Protein AF-A0A7K3DLG2-F1 (afdb_monomer_lite)

pLDDT: mean 92.72, std 7.81, range [41.84, 98.69]

Foldseek 3Di:
DDDPCLLVVLLVQLLVLLVVFDPLQSVLSNLLSVLLSVLVVQCVVVVVPPPQDDDVRQVVCVVVVHHHSVNSNLVSNLVSLLVSLVSNDDDPVSSRVRSCCSSVLSVVLVVLPPAQQRSLVVLLVVLVVVVVVGSSSVRSNVSSVVCRVVSNVD

Sequence (154 aa):
PVDLCAGPATTAGIAAGALAGPPGTRAAALVATLAGGVCGGYDDLAGADDPRRGFRAHLGALREGELTTGAVKLFGISAAGLVAGALLKERPLDRLLAGVVIAGSAHFLNLVDVRPGRAAQTALLLGAPGLLRGPLAAAPMGAAAAALPDDLAE

Radius of gyration: 15.7 Å; chains: 1; bounding box: 43×36×40 Å

Secondary structure (DSSP, 8-state):
---TTHHHHHHHHHHHHHHHS-HHHHHHHHHHHHHHHHHHHHHHHHSTT----SHHHHHHHHHTT---HHHHHHHHHHHHHHHHHHHH-SSHHHHHHHHHHHHHHHHHHHHH-SSTTHHHHHHHHHHHHHHTT-GGGHHHHHHHHHHHHHHHH-

Structure (mmCIF, N/CA/C/O backbone):
data_AF-A0A7K3DLG2-F1
#
_entry.id   AF-A0A7K3DLG2-F1
#
loop_
_atom_site.group_PDB
_atom_site.id
_atom_site.type_symbol
_atom_site.label_atom_id
_atom_site.label_alt_id
_atom_site.label_comp_id
_atom_site.label_asym_id
_atom_site.label_entity_id
_atom_site.label_seq_id
_atom_site.pdbx_PDB_ins_code
_atom_site.Cartn_x
_atom_site.Cartn_y
_atom_site.Cartn_z
_atom_site.occupancy
_atom_site.B_iso_or_equiv
_atom_site.auth_seq_id
_atom_site.auth_comp_id
_atom_site.auth_asym_id
_atom_site.auth_atom_id
_atom_site.pdbx_PDB_model_num
ATOM 1 N N . PRO A 1 1 ? 23.335 6.093 -10.224 1.00 41.84 1 PRO A N 1
ATOM 2 C CA . PRO A 1 1 ? 22.906 4.778 -9.694 1.00 41.84 1 PRO A CA 1
ATOM 3 C C . PRO A 1 1 ? 21.633 4.975 -8.878 1.00 41.84 1 PRO A C 1
ATOM 5 O O . PRO A 1 1 ? 21.686 5.646 -7.856 1.00 41.84 1 PRO A O 1
ATOM 8 N N . VAL A 1 2 ? 20.502 4.495 -9.388 1.00 49.00 2 VAL A N 1
ATOM 9 C CA . VAL A 1 2 ? 19.237 4.500 -8.645 1.00 49.00 2 VAL A CA 1
ATOM 10 C C . VAL A 1 2 ? 19.322 3.432 -7.563 1.00 49.00 2 VAL A C 1
ATOM 12 O O . VAL A 1 2 ? 19.664 2.283 -7.847 1.00 49.00 2 VAL A O 1
ATOM 15 N N . ASP A 1 3 ? 19.125 3.843 -6.316 1.00 56.31 3 ASP A N 1
ATOM 16 C CA . ASP A 1 3 ? 19.266 2.975 -5.156 1.00 56.31 3 ASP A CA 1
ATOM 17 C C . ASP A 1 3 ? 17.949 2.214 -4.942 1.00 56.31 3 ASP A C 1
ATOM 19 O O . ASP A 1 3 ? 16.945 2.777 -4.511 1.00 56.31 3 ASP A O 1
ATOM 23 N N . LEU A 1 4 ? 17.938 0.913 -5.250 1.00 63.12 4 LEU A N 1
ATOM 24 C CA . LEU A 1 4 ? 16.765 0.032 -5.100 1.00 63.12 4 LEU A CA 1
ATOM 25 C C . LEU A 1 4 ? 16.345 -0.179 -3.628 1.00 63.12 4 LEU A C 1
ATOM 27 O O . LEU A 1 4 ? 15.402 -0.916 -3.338 1.00 63.12 4 LEU A O 1
ATOM 31 N N . CYS A 1 5 ? 17.033 0.453 -2.674 1.00 74.69 5 CYS A N 1
ATOM 32 C CA . CYS A 1 5 ? 16.754 0.337 -1.246 1.00 74.69 5 CYS A CA 1
ATOM 33 C C . CYS A 1 5 ? 15.542 1.158 -0.776 1.00 74.69 5 CYS A C 1
ATOM 35 O O . CYS A 1 5 ? 15.033 0.892 0.318 1.00 74.69 5 CYS A O 1
ATOM 37 N N . ALA A 1 6 ? 15.053 2.114 -1.577 1.00 82.69 6 ALA A N 1
ATOM 38 C CA . ALA A 1 6 ? 13.932 2.976 -1.197 1.00 82.69 6 ALA A CA 1
ATOM 39 C C . ALA A 1 6 ? 12.666 2.164 -0.865 1.00 82.69 6 ALA A C 1
ATOM 41 O O . ALA A 1 6 ? 12.135 2.275 0.238 1.00 82.69 6 ALA A O 1
ATOM 42 N N . GLY A 1 7 ? 12.243 1.258 -1.752 1.00 88.12 7 GLY A N 1
ATOM 43 C CA . GLY A 1 7 ? 11.048 0.425 -1.552 1.00 88.12 7 GLY A CA 1
ATOM 44 C C . GLY A 1 7 ? 11.078 -0.425 -0.267 1.00 88.12 7 GLY A C 1
ATOM 45 O O . GLY A 1 7 ? 10.142 -0.348 0.544 1.00 88.12 7 GLY A O 1
ATOM 46 N N . PRO A 1 8 ? 12.143 -1.214 -0.021 1.00 91.00 8 PRO A N 1
ATOM 47 C CA . PRO A 1 8 ? 12.314 -1.955 1.227 1.00 91.00 8 PRO A CA 1
ATOM 48 C C . PRO A 1 8 ? 12.343 -1.064 2.476 1.00 91.00 8 PRO A C 1
ATOM 50 O O . PRO A 1 8 ? 11.695 -1.397 3.472 1.00 91.00 8 PRO A O 1
ATOM 53 N N . ALA A 1 9 ? 13.035 0.080 2.429 1.00 91.50 9 ALA A N 1
ATOM 54 C CA . ALA A 1 9 ? 13.104 1.016 3.550 1.00 91.50 9 ALA A CA 1
ATOM 55 C C . ALA A 1 9 ? 11.728 1.626 3.870 1.00 91.50 9 ALA A C 1
ATOM 57 O O . ALA A 1 9 ? 11.307 1.632 5.030 1.00 91.50 9 ALA A O 1
ATOM 58 N N . THR A 1 10 ? 10.983 2.058 2.848 1.00 93.19 10 THR A N 1
ATOM 59 C CA . THR A 1 10 ? 9.603 2.546 2.977 1.00 93.19 10 THR A CA 1
ATOM 60 C C . THR A 1 10 ? 8.702 1.466 3.577 1.00 93.19 10 THR A C 1
ATOM 62 O O . THR A 1 10 ? 7.983 1.726 4.541 1.00 93.19 10 THR A O 1
ATOM 65 N N . THR A 1 11 ? 8.781 0.231 3.073 1.00 96.00 11 THR A N 1
ATOM 66 C CA . THR A 1 11 ? 7.986 -0.902 3.577 1.00 96.00 11 THR A CA 1
ATOM 67 C C . THR A 1 11 ? 8.279 -1.178 5.052 1.00 96.00 11 THR A C 1
ATOM 69 O O . THR A 1 11 ? 7.351 -1.315 5.853 1.00 96.00 11 THR A O 1
ATOM 72 N N . ALA A 1 12 ? 9.558 -1.220 5.433 1.00 95.50 12 ALA A N 1
ATOM 73 C CA . ALA A 1 12 ? 9.978 -1.441 6.813 1.00 95.50 12 ALA A CA 1
ATOM 74 C C . ALA A 1 12 ? 9.505 -0.313 7.743 1.00 95.50 12 ALA A C 1
ATOM 76 O O . ALA A 1 12 ? 8.969 -0.587 8.819 1.00 95.50 12 ALA A O 1
ATOM 77 N N . GLY A 1 13 ? 9.633 0.946 7.313 1.00 95.75 13 GLY A N 1
ATOM 78 C CA . GLY A 1 13 ? 9.165 2.110 8.064 1.00 95.75 13 GLY A CA 1
ATOM 79 C C . GLY A 1 13 ? 7.653 2.093 8.297 1.00 95.75 13 GLY A C 1
ATOM 80 O O . GLY A 1 13 ? 7.194 2.288 9.425 1.00 95.75 13 GLY A O 1
ATOM 81 N N . ILE A 1 14 ? 6.866 1.780 7.261 1.00 97.12 14 ILE A N 1
ATOM 82 C CA . ILE A 1 14 ? 5.406 1.665 7.380 1.00 97.12 14 ILE A CA 1
ATOM 83 C C . ILE A 1 14 ? 5.030 0.501 8.304 1.00 97.12 14 ILE A C 1
ATOM 85 O O . ILE A 1 14 ? 4.168 0.668 9.168 1.00 97.12 14 ILE A O 1
ATOM 89 N N . ALA A 1 15 ? 5.685 -0.656 8.178 1.00 97.25 15 ALA A N 1
ATOM 90 C CA . ALA A 1 15 ? 5.421 -1.814 9.030 1.00 97.25 15 ALA A CA 1
ATOM 91 C C . ALA A 1 15 ? 5.747 -1.534 10.510 1.00 97.25 15 ALA A C 1
ATOM 93 O O . ALA A 1 15 ? 4.953 -1.868 11.393 1.00 97.25 15 ALA A O 1
ATOM 94 N N . ALA A 1 16 ? 6.865 -0.861 10.793 1.00 96.44 16 ALA A N 1
ATOM 95 C CA . ALA A 1 16 ? 7.215 -0.426 12.143 1.00 96.44 16 ALA A CA 1
ATOM 96 C C . ALA A 1 16 ? 6.177 0.562 12.707 1.00 96.44 16 ALA A C 1
ATOM 98 O O . ALA A 1 16 ? 5.713 0.406 13.839 1.00 96.44 16 ALA A O 1
ATOM 99 N N . GLY A 1 17 ? 5.739 1.532 11.901 1.00 95.12 17 GLY A N 1
ATOM 100 C CA . GLY A 1 17 ? 4.673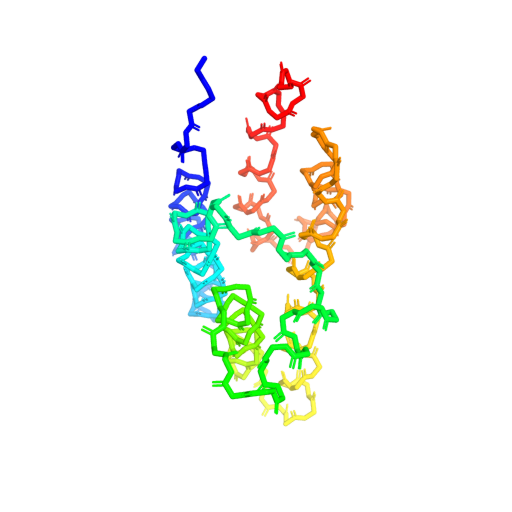 2.455 12.286 1.00 95.12 17 GLY A CA 1
ATOM 101 C C . GLY A 1 17 ? 3.327 1.757 12.523 1.00 95.12 17 GLY A C 1
ATOM 102 O O . GLY A 1 17 ? 2.611 2.098 13.466 1.00 95.12 17 GLY A O 1
ATOM 103 N N . ALA A 1 18 ? 3.003 0.723 11.741 1.00 95.25 18 ALA A N 1
ATOM 104 C CA . ALA A 1 18 ? 1.811 -0.095 11.946 1.00 95.25 18 ALA A CA 1
ATOM 105 C C . ALA A 1 18 ? 1.838 -0.826 13.299 1.00 95.25 18 ALA A C 1
ATOM 107 O O . ALA A 1 18 ? 0.809 -0.889 13.972 1.00 95.25 18 ALA A O 1
ATOM 108 N N . LEU A 1 19 ? 3.002 -1.318 13.744 1.00 95.12 19 LEU A N 1
ATOM 109 C CA . LEU A 1 19 ? 3.166 -1.937 15.068 1.00 95.12 19 LEU A CA 1
ATOM 110 C C . LEU A 1 19 ? 2.934 -0.948 16.219 1.00 95.12 19 LEU A C 1
ATOM 112 O O . LEU A 1 19 ? 2.390 -1.335 17.255 1.00 95.12 19 LEU A O 1
ATOM 116 N N . ALA A 1 20 ? 3.290 0.324 16.029 1.00 91.88 20 ALA A N 1
ATOM 117 C CA . ALA A 1 20 ? 3.021 1.394 16.991 1.00 91.88 20 ALA A CA 1
ATOM 118 C C . ALA A 1 20 ? 1.550 1.864 16.983 1.00 91.88 20 ALA A C 1
ATOM 120 O O . ALA A 1 20 ? 1.102 2.522 17.921 1.00 91.88 20 ALA A O 1
ATOM 121 N N . GLY A 1 21 ? 0.781 1.510 15.948 1.00 89.19 21 GLY A N 1
ATOM 122 C CA . GLY A 1 21 ? -0.617 1.899 15.779 1.00 89.19 21 GLY A CA 1
ATOM 123 C C . GLY A 1 21 ? -1.618 1.157 16.685 1.00 89.19 21 GLY A C 1
ATOM 124 O O . GLY A 1 21 ? -1.240 0.321 17.517 1.00 89.19 21 GLY A O 1
ATOM 125 N N . PRO A 1 22 ? -2.928 1.432 16.523 1.00 90.94 22 PRO A N 1
ATOM 126 C CA . PRO A 1 22 ? -3.993 0.827 17.322 1.00 90.94 22 PRO A CA 1
ATOM 127 C C . PRO A 1 22 ? -4.052 -0.703 17.150 1.00 90.94 22 PRO A C 1
ATOM 129 O O . PRO A 1 22 ? -4.101 -1.162 16.002 1.00 90.94 22 PRO A O 1
ATOM 132 N N . PRO A 1 23 ? -4.127 -1.501 18.240 1.00 92.69 23 PRO A N 1
ATOM 133 C CA . PRO A 1 23 ? -4.071 -2.968 18.192 1.00 92.69 23 PRO A CA 1
ATOM 134 C C . PRO A 1 23 ? -5.020 -3.617 17.178 1.00 92.69 23 PRO A C 1
ATOM 136 O O . PRO A 1 23 ? -4.593 -4.478 16.413 1.00 92.69 23 PRO A O 1
ATOM 139 N N . GLY A 1 24 ? -6.270 -3.145 17.099 1.00 93.25 24 GLY A N 1
ATOM 140 C CA . GLY A 1 24 ? -7.290 -3.688 16.192 1.00 93.25 24 GLY A CA 1
ATOM 141 C C . GLY A 1 24 ? -7.021 -3.476 14.696 1.00 93.25 24 GLY A C 1
ATOM 142 O O . GLY A 1 24 ? -7.723 -4.037 13.868 1.00 93.25 24 GLY A O 1
ATOM 143 N N . THR A 1 25 ? -6.009 -2.684 14.330 1.00 94.81 25 THR A N 1
ATOM 144 C CA . THR A 1 25 ? -5.660 -2.396 12.924 1.00 94.81 25 THR A CA 1
ATOM 145 C C . THR A 1 25 ? -4.295 -2.945 12.510 1.00 94.81 25 THR A C 1
ATOM 147 O O . THR A 1 25 ? -4.002 -3.003 11.316 1.00 94.81 25 THR A O 1
ATOM 150 N N . ARG A 1 26 ? -3.471 -3.392 13.472 1.00 96.25 26 ARG A N 1
ATOM 151 C CA . ARG A 1 26 ? -2.068 -3.782 13.241 1.00 96.25 26 ARG A CA 1
ATOM 152 C C . ARG A 1 26 ? -1.942 -4.912 12.236 1.00 96.25 26 ARG A C 1
ATOM 154 O O . ARG A 1 26 ? -1.197 -4.785 11.275 1.00 96.25 26 ARG A O 1
ATOM 161 N N . ALA A 1 27 ? -2.686 -5.998 12.446 1.00 97.56 27 ALA A N 1
ATOM 162 C CA . ALA A 1 27 ? -2.603 -7.177 11.590 1.00 97.56 27 ALA A CA 1
ATOM 163 C C . ALA A 1 27 ? -2.977 -6.844 10.139 1.00 97.56 27 ALA A C 1
ATOM 165 O O . ALA A 1 27 ? -2.247 -7.196 9.219 1.00 97.56 27 ALA A O 1
ATOM 166 N N . ALA A 1 28 ? -4.065 -6.097 9.938 1.00 97.44 28 ALA A N 1
ATOM 167 C CA . ALA A 1 28 ? -4.498 -5.670 8.613 1.00 97.44 28 ALA A CA 1
ATOM 168 C C . ALA A 1 28 ? -3.465 -4.764 7.925 1.00 97.44 28 ALA A C 1
ATOM 170 O O . ALA A 1 28 ? -3.123 -4.988 6.765 1.00 97.44 28 ALA A O 1
ATOM 171 N N . ALA A 1 29 ? -2.940 -3.771 8.649 1.00 96.94 29 ALA A N 1
ATOM 172 C CA . ALA A 1 29 ? -1.929 -2.855 8.131 1.00 96.94 29 ALA A CA 1
ATOM 173 C C . ALA A 1 29 ? -0.618 -3.577 7.784 1.00 96.94 29 ALA A C 1
ATOM 175 O O . ALA A 1 29 ? -0.048 -3.328 6.723 1.00 96.94 29 ALA A O 1
ATOM 176 N N . LEU A 1 30 ? -0.168 -4.503 8.635 1.00 98.06 30 LEU A N 1
ATOM 177 C CA . LEU A 1 30 ? 1.030 -5.309 8.402 1.00 98.06 30 LEU A CA 1
ATOM 178 C C . LEU A 1 30 ? 0.870 -6.228 7.198 1.00 98.06 30 LEU A C 1
ATOM 180 O O . LEU A 1 30 ? 1.746 -6.240 6.342 1.00 98.06 30 LEU A O 1
ATOM 184 N N . VAL A 1 31 ? -0.244 -6.959 7.100 1.00 98.31 31 VAL A N 1
ATOM 185 C CA . VAL A 1 31 ? -0.507 -7.847 5.960 1.00 98.31 31 VAL A CA 1
ATOM 186 C C . VAL A 1 31 ? -0.505 -7.056 4.656 1.00 98.31 31 VAL A C 1
ATOM 188 O O . VAL A 1 31 ? 0.199 -7.440 3.727 1.00 98.31 31 VAL A O 1
ATOM 191 N N . ALA A 1 32 ? -1.231 -5.936 4.591 1.00 97.38 32 ALA A N 1
ATOM 192 C CA . ALA A 1 32 ? -1.286 -5.117 3.382 1.00 97.38 32 ALA A CA 1
ATOM 193 C C . ALA A 1 32 ? 0.093 -4.543 3.007 1.00 97.38 32 ALA A C 1
ATOM 195 O O . ALA A 1 32 ? 0.505 -4.638 1.853 1.00 97.38 32 ALA A O 1
ATOM 196 N N . THR A 1 33 ? 0.820 -3.994 3.984 1.00 97.25 33 THR A N 1
ATOM 197 C CA . THR A 1 33 ? 2.127 -3.353 3.764 1.00 97.25 33 THR A CA 1
ATOM 198 C C . THR A 1 33 ? 3.190 -4.367 3.353 1.00 97.25 33 THR A C 1
ATOM 200 O O . THR A 1 33 ? 3.864 -4.180 2.345 1.00 97.25 33 THR A O 1
ATOM 203 N N . LEU A 1 34 ? 3.337 -5.455 4.113 1.00 97.75 34 LEU A N 1
ATOM 204 C CA . LEU A 1 34 ? 4.379 -6.452 3.875 1.00 97.75 34 LEU A CA 1
ATOM 205 C C . LEU A 1 34 ? 4.113 -7.237 2.594 1.00 97.75 34 LEU A C 1
ATOM 207 O O . LEU A 1 34 ? 5.037 -7.437 1.814 1.00 97.75 34 LEU A O 1
ATOM 211 N N . ALA A 1 35 ? 2.865 -7.643 2.339 1.00 97.44 35 ALA A N 1
ATOM 212 C CA . ALA A 1 35 ? 2.537 -8.318 1.089 1.00 97.44 35 ALA A CA 1
ATOM 213 C C . ALA A 1 35 ? 2.757 -7.394 -0.114 1.00 97.44 35 ALA A C 1
ATOM 215 O O . ALA A 1 35 ? 3.314 -7.843 -1.110 1.00 97.44 35 ALA A O 1
ATOM 216 N N . GLY A 1 36 ? 2.381 -6.113 -0.009 1.00 95.62 36 GLY A N 1
ATOM 217 C CA . GLY A 1 36 ? 2.655 -5.108 -1.035 1.00 95.62 36 GLY A CA 1
ATOM 218 C C . GLY A 1 36 ? 4.147 -4.951 -1.318 1.00 95.62 36 GLY A C 1
ATOM 219 O O . GLY A 1 36 ? 4.556 -5.070 -2.469 1.00 95.62 36 GLY A O 1
ATOM 220 N N . GLY A 1 37 ? 4.960 -4.768 -0.275 1.00 94.81 37 GLY A N 1
ATOM 221 C CA . GLY A 1 37 ? 6.411 -4.628 -0.406 1.00 94.81 37 GLY A CA 1
ATOM 222 C C . GLY A 1 37 ? 7.099 -5.884 -0.948 1.00 94.81 37 GLY A C 1
ATOM 223 O O . GLY A 1 37 ? 7.940 -5.778 -1.833 1.00 94.81 37 GLY A O 1
ATOM 224 N N . VAL A 1 38 ? 6.711 -7.080 -0.490 1.00 95.62 38 VAL A N 1
ATOM 225 C CA . VAL A 1 38 ? 7.260 -8.354 -0.996 1.00 95.62 38 VAL A CA 1
ATOM 226 C C . VAL A 1 38 ? 6.854 -8.594 -2.448 1.00 95.62 38 VAL A C 1
ATOM 228 O O . VAL A 1 38 ? 7.698 -8.955 -3.260 1.00 95.62 38 VAL A O 1
ATOM 231 N N . CYS A 1 39 ? 5.582 -8.385 -2.793 1.00 94.75 39 CYS A N 1
ATOM 232 C CA . CYS A 1 39 ? 5.100 -8.552 -4.164 1.00 94.75 39 CYS A CA 1
ATOM 233 C C . CYS A 1 39 ? 5.738 -7.542 -5.121 1.00 94.75 39 CYS A C 1
ATOM 235 O O . CYS A 1 39 ? 6.085 -7.911 -6.237 1.00 94.75 39 CYS A O 1
ATOM 237 N N . GLY A 1 40 ? 5.881 -6.286 -4.685 1.00 92.00 40 GLY A N 1
ATOM 238 C CA . GLY A 1 40 ? 6.562 -5.234 -5.435 1.00 92.00 40 GLY A CA 1
ATOM 239 C C . GLY A 1 40 ? 8.028 -5.578 -5.659 1.00 92.00 40 GLY A C 1
ATOM 240 O O . GLY A 1 40 ? 8.435 -5.737 -6.799 1.00 92.00 40 GLY A O 1
ATOM 241 N N . GLY A 1 41 ? 8.779 -5.833 -4.585 1.00 91.94 41 GLY A N 1
ATOM 242 C CA . GLY A 1 41 ? 10.197 -6.174 -4.691 1.00 91.94 41 GLY A CA 1
ATOM 243 C C . GLY A 1 41 ? 10.458 -7.460 -5.481 1.00 91.94 41 GLY A C 1
ATOM 244 O O . GLY A 1 41 ? 11.438 -7.542 -6.213 1.00 91.94 41 GLY A O 1
ATOM 245 N N . TYR A 1 42 ? 9.577 -8.462 -5.388 1.00 92.31 42 TYR A N 1
ATOM 246 C CA . TYR A 1 42 ? 9.674 -9.652 -6.235 1.00 92.31 42 TYR A CA 1
ATOM 247 C C . TYR A 1 42 ? 9.483 -9.321 -7.721 1.00 92.31 42 TYR A C 1
ATOM 249 O O . TYR A 1 42 ? 10.249 -9.808 -8.546 1.00 92.31 42 TYR A O 1
ATOM 257 N N . ASP A 1 43 ? 8.490 -8.497 -8.063 1.00 91.56 43 ASP A N 1
ATOM 258 C CA . ASP A 1 43 ? 8.236 -8.060 -9.441 1.00 91.56 43 ASP A CA 1
ATOM 259 C C . ASP A 1 43 ? 9.379 -7.203 -9.994 1.00 91.56 43 ASP A C 1
ATOM 261 O O . ASP A 1 43 ? 9.796 -7.409 -11.129 1.00 91.56 43 ASP A O 1
ATOM 265 N N . ASP A 1 44 ? 9.952 -6.324 -9.173 1.00 89.62 44 ASP A N 1
ATOM 266 C CA . ASP A 1 44 ? 11.069 -5.467 -9.572 1.00 89.62 44 ASP A CA 1
ATOM 267 C C . ASP A 1 44 ? 12.341 -6.286 -9.850 1.00 89.62 44 ASP A C 1
ATOM 269 O O . ASP A 1 44 ? 13.073 -5.997 -10.793 1.00 89.62 44 ASP A O 1
ATOM 273 N N . LEU A 1 45 ? 12.598 -7.338 -9.062 1.00 90.00 45 LEU A N 1
ATOM 274 C CA . LEU A 1 45 ? 13.778 -8.195 -9.222 1.00 90.00 45 LEU A CA 1
ATOM 275 C C . LEU A 1 45 ? 13.612 -9.245 -10.326 1.00 90.00 45 LEU A C 1
ATOM 277 O O . LEU A 1 45 ? 14.528 -9.460 -11.116 1.00 90.00 45 LEU A O 1
ATOM 281 N N . ALA A 1 46 ? 12.475 -9.940 -10.358 1.00 89.88 46 ALA A N 1
ATOM 282 C CA . ALA A 1 46 ? 12.252 -11.067 -11.264 1.00 89.88 46 ALA A CA 1
ATOM 283 C C . ALA A 1 46 ? 11.581 -10.660 -12.588 1.00 89.88 46 ALA A C 1
ATOM 285 O O . ALA A 1 46 ? 11.609 -11.434 -13.542 1.00 89.88 46 ALA A O 1
ATOM 286 N N . GLY A 1 47 ? 10.971 -9.472 -12.650 1.00 86.25 47 GLY A N 1
ATOM 287 C CA . GLY A 1 47 ? 10.271 -8.931 -13.817 1.00 86.25 47 GLY A CA 1
ATOM 288 C C . GLY A 1 47 ? 11.017 -7.807 -14.543 1.00 86.25 47 GLY A C 1
ATOM 289 O O . GLY A 1 47 ? 10.459 -7.237 -15.479 1.00 86.25 47 GLY A O 1
ATOM 290 N N . ALA A 1 48 ? 12.257 -7.483 -14.148 1.00 84.44 48 ALA A N 1
ATOM 291 C CA . ALA A 1 48 ? 13.041 -6.378 -14.717 1.00 84.44 48 ALA A CA 1
ATOM 292 C C . ALA A 1 48 ? 13.177 -6.453 -16.251 1.00 84.44 48 ALA A C 1
ATOM 294 O O . ALA A 1 48 ? 13.012 -5.445 -16.941 1.00 84.44 48 ALA A O 1
ATOM 295 N N . ASP A 1 49 ? 13.410 -7.661 -16.771 1.00 86.81 49 ASP A N 1
ATOM 296 C CA . ASP A 1 49 ? 13.600 -7.924 -18.201 1.00 86.81 49 ASP A CA 1
ATOM 297 C C . ASP A 1 49 ? 12.295 -8.291 -18.936 1.00 86.81 49 ASP A C 1
ATOM 299 O O . ASP A 1 49 ? 12.321 -8.560 -20.138 1.00 86.81 49 ASP A O 1
ATOM 303 N N . ASP A 1 50 ? 11.142 -8.315 -18.251 1.00 87.06 50 ASP A N 1
ATOM 304 C CA . ASP A 1 50 ? 9.857 -8.630 -18.884 1.00 87.06 50 ASP A CA 1
ATOM 305 C C . ASP A 1 50 ? 9.304 -7.387 -19.617 1.00 87.06 50 ASP A C 1
ATOM 307 O O . ASP A 1 50 ? 8.967 -6.376 -18.986 1.00 87.06 50 ASP A O 1
ATOM 311 N N . PRO A 1 51 ? 9.165 -7.417 -20.959 1.00 86.94 51 PRO A N 1
ATOM 312 C CA . PRO A 1 51 ? 8.646 -6.280 -21.714 1.00 86.94 51 PRO A CA 1
ATOM 313 C C . PRO A 1 51 ? 7.130 -6.090 -21.540 1.00 86.94 51 PRO A C 1
ATOM 315 O O . PRO A 1 51 ? 6.588 -5.063 -21.960 1.00 86.94 51 PRO A O 1
ATOM 318 N N . ARG A 1 52 ? 6.412 -7.064 -20.962 1.00 87.25 52 ARG A N 1
ATOM 319 C CA . ARG A 1 52 ? 4.958 -7.006 -20.769 1.00 87.25 52 ARG A CA 1
ATOM 320 C C . ARG A 1 52 ? 4.614 -5.969 -19.707 1.00 87.25 52 ARG A C 1
ATOM 322 O O . ARG A 1 52 ? 5.099 -6.024 -18.583 1.00 87.25 52 ARG A O 1
ATOM 329 N N . ARG A 1 53 ? 3.718 -5.036 -20.046 1.00 84.88 53 ARG A N 1
ATOM 330 C CA . ARG A 1 53 ? 3.261 -3.980 -19.131 1.00 84.88 53 ARG A CA 1
ATOM 331 C C . ARG A 1 53 ? 1.742 -3.960 -19.004 1.00 84.88 53 ARG A C 1
ATOM 333 O O . ARG A 1 53 ? 1.005 -4.074 -19.985 1.00 84.88 53 ARG A O 1
ATOM 340 N N . GLY A 1 54 ? 1.282 -3.741 -17.776 1.00 83.75 54 GLY A N 1
ATOM 341 C CA . GLY A 1 54 ? -0.126 -3.547 -17.442 1.00 83.75 54 GLY A CA 1
ATOM 342 C C . GLY A 1 54 ? -0.944 -4.838 -17.343 1.00 83.75 54 GLY A C 1
ATOM 343 O O . GLY A 1 54 ? -0.547 -5.918 -17.778 1.00 83.75 54 GLY A O 1
ATOM 344 N N . PHE A 1 55 ? -2.146 -4.719 -16.771 1.00 84.19 55 PHE A N 1
ATOM 345 C CA . PHE A 1 55 ? -2.974 -5.877 -16.413 1.00 84.19 55 PHE A CA 1
ATOM 346 C C . PHE A 1 55 ? -3.364 -6.759 -17.597 1.00 84.19 55 PHE A C 1
ATOM 348 O O . PHE A 1 55 ? -3.420 -7.976 -17.460 1.00 84.19 55 PHE A O 1
ATOM 355 N N . ARG A 1 56 ? -3.636 -6.168 -18.767 1.00 88.44 56 ARG A N 1
ATOM 356 C CA . ARG A 1 56 ? -4.058 -6.936 -19.948 1.00 88.44 56 ARG A CA 1
ATOM 357 C C . ARG A 1 56 ? -2.978 -7.906 -20.416 1.00 88.44 56 ARG A C 1
ATOM 359 O O . ARG A 1 56 ? -3.325 -9.018 -20.793 1.00 88.44 56 ARG A O 1
ATOM 366 N N . ALA A 1 57 ? -1.709 -7.506 -20.357 1.00 89.88 57 ALA A N 1
ATOM 367 C CA . ALA A 1 57 ? -0.599 -8.342 -20.791 1.00 89.88 57 ALA A CA 1
ATOM 368 C C . ALA A 1 57 ? -0.410 -9.545 -19.853 1.00 89.88 57 ALA A C 1
ATOM 370 O O . ALA A 1 57 ? -0.407 -10.684 -20.309 1.00 89.88 57 ALA A O 1
ATOM 371 N N . HIS A 1 58 ? -0.366 -9.312 -18.538 1.00 91.31 58 HIS A N 1
ATOM 372 C CA . HIS A 1 58 ? -0.192 -10.387 -17.552 1.00 91.31 58 HIS A CA 1
ATOM 373 C C . HIS A 1 58 ? -1.415 -11.312 -17.447 1.00 91.31 58 HIS A C 1
ATOM 375 O O . HIS A 1 58 ? -1.267 -12.523 -17.324 1.00 91.31 58 HIS A O 1
ATOM 381 N N . LEU A 1 59 ? -2.637 -10.775 -17.554 1.00 90.75 59 LEU A N 1
ATOM 382 C CA . LEU A 1 59 ? -3.853 -11.597 -17.600 1.00 90.75 59 LEU A CA 1
ATOM 383 C C . LEU A 1 59 ? -4.022 -12.331 -18.938 1.00 90.75 59 LEU A C 1
ATOM 385 O O . LEU A 1 59 ? -4.735 -13.329 -18.988 1.00 90.75 59 LEU A O 1
ATOM 389 N N . GLY A 1 60 ? -3.438 -11.825 -20.025 1.00 92.81 60 GLY A N 1
ATOM 390 C CA . GLY A 1 60 ? -3.347 -12.532 -21.303 1.00 92.81 60 GLY A CA 1
ATOM 391 C C . GLY A 1 60 ? -2.430 -13.744 -21.181 1.00 92.81 60 GLY A C 1
ATOM 392 O O . GLY A 1 60 ? -2.889 -14.863 -21.380 1.00 92.81 60 GLY A O 1
ATOM 393 N N . ALA A 1 61 ? -1.201 -13.524 -20.712 1.00 91.31 61 ALA A N 1
ATOM 394 C CA . ALA A 1 61 ? -0.224 -14.581 -20.444 1.00 91.31 61 ALA A CA 1
ATOM 395 C C . ALA A 1 61 ? -0.790 -15.670 -19.514 1.00 91.31 61 ALA A C 1
ATOM 397 O O . ALA A 1 61 ? -0.692 -16.858 -19.804 1.00 91.31 61 ALA A O 1
ATOM 398 N N . LEU A 1 62 ? -1.509 -15.274 -18.457 1.00 92.19 62 LEU A N 1
ATOM 399 C CA . LEU A 1 62 ? -2.148 -16.230 -17.551 1.00 92.19 62 LEU A CA 1
ATOM 400 C C . LEU A 1 62 ? -3.194 -17.113 -18.245 1.00 92.19 62 LEU A C 1
ATOM 402 O O . LEU A 1 62 ? -3.316 -18.291 -17.916 1.00 92.19 62 LEU A O 1
ATOM 406 N N . ARG A 1 63 ? -3.957 -16.570 -19.204 1.00 93.31 63 ARG A N 1
ATOM 407 C CA . ARG A 1 63 ? -4.912 -17.366 -19.998 1.00 93.31 63 ARG A CA 1
ATOM 408 C C . ARG A 1 63 ? -4.213 -18.366 -20.913 1.00 93.31 63 ARG A C 1
ATOM 410 O O . ARG A 1 63 ? -4.803 -19.391 -21.233 1.00 93.31 63 ARG A O 1
ATOM 417 N N . GLU A 1 64 ? -2.979 -18.075 -21.297 1.00 94.00 64 GLU A N 1
ATOM 418 C CA . GLU A 1 64 ? -2.101 -18.962 -22.063 1.00 94.00 64 GLU A CA 1
ATOM 419 C C . GLU A 1 64 ? -1.339 -19.949 -21.155 1.00 94.00 64 GLU A C 1
ATOM 421 O O . GLU A 1 64 ? -0.590 -20.789 -21.642 1.00 94.00 64 GLU A O 1
ATOM 426 N N . GLY A 1 65 ? -1.577 -19.907 -19.836 1.00 92.50 65 GLY A N 1
ATOM 427 C CA . GLY A 1 65 ? -0.954 -20.790 -18.848 1.00 92.50 65 GLY A CA 1
ATOM 428 C C . GLY A 1 65 ? 0.372 -20.271 -18.287 1.00 92.50 65 GLY A C 1
ATOM 429 O O . GLY A 1 65 ? 0.998 -20.955 -17.479 1.00 92.50 65 GLY A O 1
ATOM 430 N N . GLU A 1 66 ? 0.793 -19.063 -18.664 1.00 93.25 66 GLU A N 1
ATOM 431 C CA . GLU A 1 66 ? 2.023 -18.443 -18.180 1.00 93.25 66 GLU A CA 1
ATOM 432 C C . GLU A 1 66 ? 1.772 -17.580 -16.938 1.00 93.25 66 GLU A C 1
ATOM 434 O O . GLU A 1 66 ? 1.077 -16.561 -16.973 1.00 93.25 66 GLU A O 1
ATOM 439 N N . LEU A 1 67 ? 2.386 -17.958 -15.819 1.00 92.31 67 LEU A N 1
ATOM 440 C CA . LEU A 1 67 ? 2.325 -17.195 -14.577 1.00 92.31 67 LEU A CA 1
ATOM 441 C C . LEU A 1 67 ? 3.468 -16.170 -14.526 1.00 92.31 67 LEU A C 1
ATOM 443 O O . LEU A 1 67 ? 4.612 -16.520 -14.248 1.00 92.31 67 LEU A O 1
ATOM 447 N N . THR A 1 68 ? 3.157 -14.899 -14.790 1.00 93.31 68 THR A N 1
ATOM 448 C CA . THR A 1 68 ? 4.145 -13.805 -14.769 1.00 93.31 68 THR A CA 1
ATOM 449 C C . THR A 1 68 ? 4.308 -13.199 -13.372 1.00 93.31 68 THR A C 1
ATOM 451 O O . THR A 1 68 ? 3.395 -13.261 -12.545 1.00 93.31 68 THR A O 1
ATOM 454 N N . THR A 1 69 ? 5.425 -12.514 -13.116 1.00 92.62 69 THR A N 1
ATOM 455 C CA . THR A 1 69 ? 5.657 -11.777 -11.857 1.00 92.62 69 THR A CA 1
ATOM 456 C C . THR A 1 69 ? 4.599 -10.696 -11.629 1.00 92.62 69 THR A C 1
ATOM 458 O O . THR A 1 69 ? 4.022 -10.618 -10.546 1.00 92.62 69 THR A O 1
ATOM 461 N N . GLY A 1 70 ? 4.221 -9.969 -12.686 1.00 90.81 70 GLY A N 1
ATOM 462 C CA . GLY A 1 70 ? 3.137 -8.988 -12.628 1.00 90.81 70 GLY A CA 1
ATOM 463 C C . GLY A 1 70 ? 1.777 -9.605 -12.271 1.00 90.81 70 GLY A C 1
ATOM 464 O O . GLY A 1 70 ? 0.972 -8.972 -11.585 1.00 90.81 70 GLY A O 1
ATOM 465 N N . ALA A 1 71 ? 1.516 -10.862 -12.660 1.00 92.25 71 ALA A N 1
ATOM 466 C CA . ALA A 1 71 ? 0.325 -11.591 -12.226 1.00 92.25 71 ALA A CA 1
ATOM 467 C C . ALA A 1 71 ? 0.420 -11.957 -10.736 1.00 92.25 71 ALA A C 1
ATOM 469 O O . ALA A 1 71 ? -0.543 -11.749 -9.998 1.00 92.25 71 ALA A O 1
ATOM 470 N N . VAL A 1 72 ? 1.584 -12.427 -10.270 1.00 93.94 72 VAL A N 1
ATOM 471 C CA . VAL A 1 72 ? 1.840 -12.692 -8.842 1.00 93.94 72 VAL A CA 1
ATOM 472 C C . VAL A 1 72 ? 1.628 -11.430 -8.007 1.00 93.94 72 VAL A C 1
ATOM 474 O O . VAL A 1 72 ? 0.908 -11.484 -7.012 1.00 93.94 72 VAL A O 1
ATOM 477 N N . LYS A 1 73 ? 2.160 -10.280 -8.435 1.00 93.88 73 LYS A N 1
ATOM 478 C CA . LYS A 1 73 ? 1.967 -8.989 -7.763 1.00 93.88 73 LYS A CA 1
ATOM 479 C C . LYS A 1 73 ? 0.500 -8.578 -7.727 1.00 93.88 73 LYS A C 1
ATOM 481 O O . LYS A 1 73 ? -0.017 -8.225 -6.666 1.00 93.88 73 LYS A O 1
ATOM 486 N N . LEU A 1 74 ? -0.195 -8.691 -8.861 1.00 93.81 74 LEU A N 1
ATOM 487 C CA . LEU A 1 74 ? -1.622 -8.395 -8.965 1.00 93.81 74 LEU A CA 1
ATOM 488 C C . LEU A 1 74 ? -2.447 -9.220 -7.969 1.00 93.81 74 LEU A C 1
ATOM 490 O O . LEU A 1 74 ? -3.213 -8.656 -7.182 1.00 93.81 74 LEU A O 1
ATOM 494 N N . PHE A 1 75 ? -2.306 -10.545 -7.990 1.00 95.50 75 PHE A N 1
ATOM 495 C CA . PHE A 1 75 ? -3.089 -11.424 -7.123 1.00 95.50 75 PHE A CA 1
ATOM 496 C C . PHE A 1 75 ? -2.651 -11.341 -5.665 1.00 95.50 75 PHE A C 1
ATOM 498 O O . PHE A 1 75 ? -3.513 -11.318 -4.791 1.00 95.50 75 PHE A O 1
ATOM 505 N N . GLY A 1 76 ? -1.350 -11.234 -5.397 1.00 97.12 76 GLY A N 1
ATOM 506 C CA . GLY A 1 76 ? -0.798 -11.125 -4.050 1.00 97.12 76 GLY A CA 1
ATOM 507 C C . GLY A 1 76 ? -1.305 -9.884 -3.320 1.00 97.12 76 GLY A C 1
ATOM 508 O O . GLY A 1 76 ? -1.859 -9.999 -2.227 1.00 97.12 76 GLY A O 1
ATOM 509 N N . ILE A 1 77 ? -1.232 -8.710 -3.956 1.00 97.69 77 ILE A N 1
ATOM 510 C CA . ILE A 1 77 ? -1.760 -7.455 -3.394 1.00 97.69 77 ILE A CA 1
ATOM 511 C C . ILE A 1 77 ? -3.284 -7.524 -3.230 1.00 97.69 77 ILE A C 1
ATOM 513 O O . ILE A 1 77 ? -3.822 -7.092 -2.209 1.00 97.69 77 ILE A O 1
ATOM 517 N N . SER A 1 78 ? -3.993 -8.104 -4.202 1.00 98.00 78 SER A N 1
ATOM 518 C CA . SER A 1 78 ? -5.456 -8.227 -4.135 1.00 98.00 78 SER A CA 1
ATOM 519 C C . SER A 1 78 ? -5.906 -9.142 -2.994 1.00 98.00 78 SER A C 1
ATOM 521 O O . SER A 1 78 ? -6.804 -8.788 -2.230 1.00 98.00 78 SER A O 1
ATOM 523 N N . ALA A 1 79 ? -5.252 -10.293 -2.835 1.00 98.38 79 ALA A N 1
ATOM 524 C CA . ALA A 1 79 ? -5.511 -11.225 -1.747 1.00 98.38 79 ALA A CA 1
ATOM 525 C C . ALA A 1 79 ? -5.176 -10.598 -0.388 1.00 98.38 79 ALA A C 1
ATOM 527 O O . ALA A 1 79 ? -5.984 -10.679 0.536 1.00 98.38 79 ALA A O 1
ATOM 528 N N . ALA A 1 80 ? -4.037 -9.908 -0.277 1.00 98.44 80 ALA A N 1
ATOM 529 C CA . ALA A 1 80 ? -3.652 -9.200 0.940 1.00 98.44 80 ALA A CA 1
ATOM 530 C C . ALA A 1 80 ? -4.666 -8.115 1.323 1.00 98.44 80 ALA A C 1
ATOM 532 O O . ALA A 1 80 ? -5.019 -7.998 2.495 1.00 98.44 80 ALA A O 1
ATOM 533 N N . GLY A 1 81 ? -5.194 -7.374 0.343 1.00 98.50 81 GLY A N 1
ATOM 534 C CA . GLY A 1 81 ? -6.280 -6.423 0.556 1.00 98.50 81 GLY A CA 1
ATOM 535 C C . GLY A 1 81 ? -7.528 -7.095 1.129 1.00 98.50 81 GLY A C 1
ATOM 536 O O . GLY A 1 81 ? -8.043 -6.651 2.152 1.00 98.50 81 GLY A O 1
ATOM 537 N N . LEU A 1 82 ? -7.981 -8.206 0.539 1.00 98.62 82 LEU A N 1
ATOM 538 C CA . LEU A 1 82 ? -9.135 -8.966 1.039 1.00 98.62 82 LEU A CA 1
ATOM 539 C C . LEU A 1 82 ? -8.921 -9.506 2.459 1.00 98.62 82 LEU A C 1
ATOM 541 O O . LEU A 1 82 ? -9.821 -9.393 3.292 1.00 98.62 82 LEU A O 1
ATOM 545 N N . VAL A 1 83 ? -7.732 -10.032 2.763 1.00 98.69 83 VAL A N 1
ATOM 546 C CA . VAL A 1 83 ? -7.370 -10.475 4.119 1.00 98.69 83 VAL A CA 1
ATOM 547 C C . VAL A 1 83 ? -7.378 -9.296 5.091 1.00 98.69 83 VAL A C 1
ATOM 549 O O . VAL A 1 83 ? -7.982 -9.387 6.157 1.00 98.69 83 VAL A O 1
ATOM 552 N N . ALA A 1 84 ? -6.783 -8.160 4.723 1.00 98.38 84 ALA A N 1
ATOM 553 C CA . ALA A 1 84 ? -6.799 -6.956 5.546 1.00 98.38 84 ALA A CA 1
ATOM 554 C C . ALA A 1 84 ? -8.233 -6.459 5.801 1.00 98.38 84 ALA A C 1
ATOM 556 O O . ALA A 1 84 ? -8.581 -6.139 6.935 1.00 98.38 84 ALA A O 1
ATOM 557 N N . GLY A 1 85 ? -9.099 -6.465 4.784 1.00 98.19 85 GLY A N 1
ATOM 558 C CA . GLY A 1 85 ? -10.519 -6.144 4.930 1.00 98.19 85 GLY A CA 1
ATOM 559 C C . GLY A 1 85 ? -11.251 -7.098 5.877 1.00 98.19 85 GLY A C 1
ATOM 560 O O . GLY A 1 85 ? -12.017 -6.649 6.732 1.00 98.19 85 GLY A O 1
ATOM 561 N N . ALA A 1 86 ? -10.966 -8.401 5.783 1.00 98.38 86 ALA A N 1
ATOM 562 C CA . ALA A 1 86 ? -11.508 -9.421 6.677 1.00 98.38 86 ALA A CA 1
ATOM 563 C C . ALA A 1 86 ? -11.079 -9.235 8.140 1.00 98.38 86 ALA A C 1
ATOM 565 O O . ALA A 1 86 ? -11.868 -9.509 9.040 1.00 98.38 86 ALA A O 1
ATOM 566 N N . LEU A 1 87 ? -9.863 -8.731 8.368 1.00 98.06 87 LEU A N 1
ATOM 567 C CA . LEU A 1 87 ? -9.329 -8.421 9.696 1.00 98.06 87 LEU A CA 1
ATOM 568 C C . LEU A 1 87 ? -9.875 -7.108 10.283 1.00 98.06 87 LEU A C 1
ATOM 570 O O . LEU A 1 87 ? -9.845 -6.931 11.495 1.00 98.06 87 LEU A O 1
ATOM 574 N N . LEU A 1 88 ? -10.350 -6.175 9.448 1.00 96.75 88 LEU A N 1
ATOM 575 C CA . LEU A 1 88 ? -10.810 -4.848 9.886 1.00 96.75 88 LEU A CA 1
ATOM 576 C C . LEU A 1 88 ? -12.306 -4.765 10.198 1.00 96.75 88 LEU A C 1
ATOM 578 O O . LEU A 1 88 ? -12.743 -3.799 10.829 1.00 96.75 88 LEU A O 1
ATOM 582 N N . LYS A 1 89 ? -13.114 -5.687 9.671 1.00 97.62 89 LYS A N 1
ATOM 583 C CA . LYS A 1 89 ? -14.579 -5.590 9.688 1.00 97.62 89 LYS A CA 1
ATOM 584 C C . LYS A 1 89 ? -15.209 -6.908 10.102 1.00 97.62 89 LYS A C 1
ATOM 586 O O . LYS A 1 89 ? -14.683 -7.973 9.815 1.00 97.62 89 LYS A O 1
ATOM 591 N N . GLU A 1 90 ? -16.392 -6.835 10.701 1.00 96.19 90 GLU A N 1
ATOM 592 C CA . GLU A 1 90 ? -17.132 -8.031 11.124 1.00 96.19 90 GLU A CA 1
ATOM 593 C C . GLU A 1 90 ? -18.122 -8.523 10.068 1.00 96.19 90 GLU A C 1
ATOM 595 O O . GLU A 1 90 ? -18.246 -9.721 9.813 1.00 96.19 90 GLU A O 1
ATOM 600 N N . ARG A 1 91 ? -18.831 -7.598 9.414 1.00 98.00 91 ARG A N 1
ATOM 601 C CA . ARG A 1 91 ? -19.886 -7.952 8.460 1.00 98.00 91 ARG A CA 1
ATOM 602 C C . ARG A 1 91 ? -19.272 -8.378 7.121 1.00 98.00 91 ARG A C 1
ATOM 604 O O . ARG A 1 91 ? -18.402 -7.664 6.624 1.00 98.00 91 ARG A O 1
ATOM 611 N N . PRO A 1 92 ? -19.752 -9.462 6.480 1.00 97.81 92 PRO A N 1
ATOM 612 C CA . PRO A 1 92 ? -19.163 -9.977 5.239 1.00 97.81 92 PRO A CA 1
ATOM 613 C C . PRO A 1 92 ? -19.044 -8.938 4.118 1.00 97.81 92 PRO A C 1
ATOM 615 O O . PRO A 1 92 ? -18.006 -8.848 3.466 1.00 97.81 92 PRO A O 1
ATOM 618 N N . LEU A 1 93 ? -20.081 -8.116 3.928 1.00 98.19 93 LEU A N 1
ATOM 619 C CA . LEU A 1 93 ? -20.070 -7.062 2.914 1.00 98.19 93 LEU A CA 1
ATOM 620 C C . LEU A 1 93 ? -19.026 -5.982 3.227 1.00 98.19 93 LEU A C 1
ATOM 622 O O . LEU A 1 93 ? -18.280 -5.577 2.342 1.00 98.19 93 LEU A O 1
ATOM 626 N N . ASP A 1 94 ? -18.925 -5.563 4.488 1.00 98.12 94 ASP A N 1
ATOM 627 C CA . ASP A 1 94 ? -17.964 -4.542 4.908 1.00 98.12 94 ASP A CA 1
ATOM 628 C C . ASP A 1 94 ? -16.521 -5.051 4.782 1.00 98.12 94 ASP A C 1
ATOM 630 O O . ASP A 1 94 ? -15.641 -4.287 4.391 1.00 98.12 94 ASP A O 1
ATOM 634 N N . ARG A 1 95 ? -16.279 -6.343 5.057 1.00 98.38 95 ARG A N 1
ATOM 635 C CA . ARG A 1 95 ? -14.981 -7.007 4.835 1.00 98.38 95 ARG A CA 1
ATOM 636 C C . ARG A 1 95 ? -14.569 -6.937 3.370 1.00 98.38 95 ARG A C 1
ATOM 638 O O . ARG A 1 95 ? -13.452 -6.524 3.064 1.00 98.38 95 ARG A O 1
ATOM 645 N N . LEU A 1 96 ? -15.487 -7.309 2.476 1.00 98.38 96 LEU A N 1
ATOM 646 C CA . LEU A 1 96 ? -15.256 -7.277 1.035 1.00 98.38 96 LEU A CA 1
ATOM 647 C C . LEU A 1 96 ? -14.994 -5.848 0.552 1.00 98.38 96 LEU A C 1
ATOM 649 O O . LEU A 1 96 ? -13.995 -5.612 -0.118 1.00 98.38 96 LEU A O 1
ATOM 653 N N . LEU A 1 97 ? -15.846 -4.890 0.927 1.00 98.56 97 LEU A N 1
ATOM 654 C CA . LEU A 1 97 ? -15.690 -3.488 0.536 1.00 98.56 97 LEU A CA 1
ATOM 655 C C . LEU A 1 97 ? -14.370 -2.903 1.046 1.00 98.56 97 LEU A C 1
ATOM 657 O O . LEU A 1 97 ? -13.652 -2.267 0.279 1.00 98.56 97 LEU A O 1
ATOM 661 N N . ALA A 1 98 ? -14.015 -3.157 2.309 1.00 98.12 98 ALA A N 1
ATOM 662 C CA . ALA A 1 98 ? -12.738 -2.721 2.864 1.00 98.12 98 ALA A CA 1
ATOM 663 C C . ALA A 1 98 ? -11.563 -3.319 2.081 1.00 98.12 98 ALA A C 1
ATOM 665 O O . ALA A 1 98 ? -10.645 -2.593 1.708 1.00 98.12 98 ALA A O 1
ATOM 666 N N . GLY A 1 99 ? -11.613 -4.617 1.775 1.00 98.50 99 GLY A N 1
ATOM 667 C CA . GLY A 1 99 ? -10.547 -5.274 1.032 1.00 98.50 99 GLY A CA 1
ATOM 668 C C . GLY A 1 99 ? -10.411 -4.793 -0.410 1.00 98.50 99 GLY A C 1
ATOM 669 O O . GLY A 1 99 ? -9.295 -4.570 -0.872 1.00 98.50 99 GLY A O 1
ATOM 670 N N . VAL A 1 100 ? -11.533 -4.547 -1.091 1.00 98.38 100 VAL A N 1
ATOM 671 C CA . VAL A 1 100 ? -11.563 -3.952 -2.436 1.00 98.38 100 VAL A CA 1
ATOM 672 C C . VAL A 1 100 ? -10.972 -2.546 -2.423 1.00 98.38 100 VAL A C 1
ATOM 674 O O . VAL A 1 100 ? -10.182 -2.223 -3.304 1.00 98.38 100 VAL A O 1
ATOM 677 N N . VAL A 1 101 ? -11.296 -1.717 -1.426 1.00 97.81 101 VAL A N 1
ATOM 678 C CA . VAL A 1 101 ? -10.718 -0.370 -1.307 1.00 97.81 101 VAL A CA 1
ATOM 679 C C . VAL A 1 101 ? -9.213 -0.440 -1.055 1.00 97.81 101 VAL A C 1
ATOM 681 O O . VAL A 1 101 ? -8.470 0.303 -1.690 1.00 97.81 101 VAL A O 1
ATOM 684 N N . ILE A 1 102 ? -8.739 -1.339 -0.188 1.00 97.75 102 ILE A N 1
ATOM 685 C CA . ILE A 1 102 ? -7.303 -1.497 0.098 1.00 97.75 102 ILE A CA 1
ATOM 686 C C . ILE A 1 102 ? -6.550 -1.952 -1.159 1.00 97.75 102 ILE A C 1
ATOM 688 O O . ILE A 1 102 ? -5.610 -1.282 -1.585 1.00 97.75 102 ILE A O 1
ATOM 692 N N . ALA A 1 103 ? -6.993 -3.046 -1.786 1.00 97.94 103 ALA A N 1
ATOM 693 C CA . ALA A 1 103 ? -6.378 -3.567 -3.006 1.00 97.94 103 ALA A CA 1
ATOM 694 C C . ALA A 1 103 ? -6.451 -2.552 -4.156 1.00 97.94 103 ALA A C 1
ATOM 696 O O . ALA A 1 103 ? -5.463 -2.306 -4.843 1.00 97.94 103 ALA A O 1
ATOM 697 N N . GLY A 1 104 ? -7.615 -1.928 -4.341 1.00 97.56 104 GLY A N 1
ATOM 698 C CA . GLY A 1 104 ? -7.843 -0.914 -5.362 1.00 97.56 104 GLY A CA 1
ATOM 699 C C . GLY A 1 104 ? -6.961 0.315 -5.172 1.00 97.56 104 GLY A C 1
ATOM 700 O O . GLY A 1 104 ? -6.433 0.823 -6.154 1.00 97.56 104 GLY A O 1
ATOM 701 N N . SER A 1 105 ? -6.736 0.753 -3.931 1.00 96.94 105 SER A N 1
ATOM 702 C CA . SER A 1 105 ? -5.834 1.875 -3.634 1.00 96.94 105 SER A CA 1
ATOM 703 C C . SER A 1 105 ? -4.387 1.543 -3.993 1.00 96.94 105 SER A C 1
ATOM 705 O O . SER A 1 105 ? -3.713 2.361 -4.612 1.00 96.94 105 SER A O 1
ATOM 707 N N . ALA A 1 106 ? -3.921 0.334 -3.664 1.00 95.62 106 ALA A N 1
ATOM 708 C CA . ALA A 1 106 ? -2.574 -0.113 -4.014 1.00 95.62 106 ALA A CA 1
ATOM 709 C C . ALA A 1 106 ? -2.374 -0.187 -5.538 1.00 95.62 106 ALA A C 1
ATOM 711 O O . ALA A 1 106 ? -1.414 0.373 -6.066 1.00 95.62 106 ALA A O 1
ATOM 712 N N . HIS A 1 107 ? -3.319 -0.800 -6.260 1.00 95.69 107 HIS A N 1
ATOM 713 C CA . HIS A 1 107 ? -3.279 -0.854 -7.726 1.00 95.69 107 HIS A CA 1
ATOM 714 C C . HIS A 1 107 ? -3.380 0.532 -8.355 1.00 95.69 107 HIS A C 1
ATOM 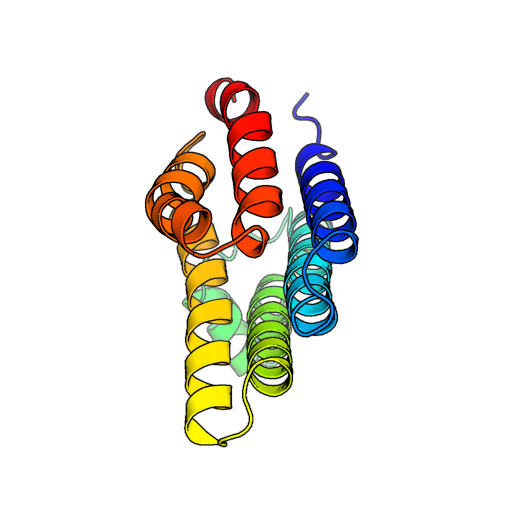716 O O . HIS A 1 107 ? -2.681 0.814 -9.321 1.00 95.69 107 HIS A O 1
ATOM 722 N N . PHE A 1 108 ? -4.213 1.414 -7.804 1.00 95.75 108 PHE A N 1
ATOM 723 C CA . PHE A 1 108 ? -4.333 2.789 -8.275 1.00 95.75 108 PHE A CA 1
ATOM 724 C C . PHE A 1 108 ? -3.017 3.557 -8.131 1.00 95.75 108 PHE A C 1
ATOM 726 O O . PHE A 1 108 ? -2.587 4.184 -9.095 1.00 95.75 108 PHE A O 1
ATOM 733 N N . LEU A 1 109 ? -2.346 3.471 -6.978 1.00 94.38 109 LEU A N 1
ATOM 734 C CA . LEU A 1 109 ? -1.045 4.116 -6.786 1.00 94.38 109 LEU A CA 1
ATOM 735 C C . LEU A 1 109 ? 0.003 3.573 -7.765 1.00 94.38 109 LEU A C 1
ATOM 737 O O . LEU A 1 109 ? 0.673 4.371 -8.411 1.00 94.38 109 LEU A O 1
ATOM 741 N N . ASN A 1 110 ? 0.055 2.254 -7.982 1.00 92.69 110 ASN A N 1
ATOM 742 C CA . ASN A 1 110 ? 0.936 1.638 -8.984 1.00 92.69 110 ASN A CA 1
ATOM 743 C C . ASN A 1 110 ? 0.626 2.100 -10.425 1.00 92.69 110 ASN A C 1
ATOM 745 O O . ASN A 1 110 ? 1.500 2.071 -11.280 1.00 92.69 110 ASN A O 1
ATOM 749 N N . LEU A 1 111 ? -0.615 2.489 -10.741 1.00 92.06 111 LEU A N 1
ATOM 750 C CA . LEU A 1 111 ? -0.969 3.032 -12.063 1.00 92.06 111 LEU A CA 1
ATOM 751 C C . LEU A 1 111 ? -0.642 4.520 -12.209 1.00 92.06 111 LEU A C 1
ATOM 753 O O . LEU A 1 111 ? -0.446 4.998 -13.324 1.00 92.06 111 LEU A O 1
ATOM 757 N N . VAL A 1 112 ? -0.661 5.271 -11.109 1.00 93.69 112 VAL A N 1
ATOM 758 C CA . VAL A 1 112 ? -0.299 6.695 -11.096 1.00 93.69 112 VAL A CA 1
ATOM 759 C C . VAL A 1 112 ? 1.218 6.883 -11.143 1.00 93.69 112 VAL A C 1
ATOM 761 O O . VAL A 1 112 ? 1.687 7.947 -11.559 1.00 93.69 112 VAL A O 1
ATOM 764 N N . ASP A 1 113 ? 1.958 5.840 -10.782 1.00 90.06 113 ASP A N 1
ATOM 765 C CA . ASP A 1 113 ? 3.411 5.742 -10.829 1.00 90.06 113 ASP A CA 1
ATOM 766 C C . ASP A 1 113 ? 3.956 5.634 -12.266 1.00 90.06 113 ASP A C 1
ATOM 768 O O . ASP A 1 113 ? 4.477 4.621 -12.720 1.00 90.06 113 ASP A O 1
ATOM 772 N N . VAL A 1 114 ? 3.725 6.690 -13.046 1.00 89.94 114 VAL A N 1
ATOM 773 C CA . VAL A 1 114 ? 4.187 6.826 -14.439 1.00 89.94 114 VAL A CA 1
ATOM 774 C C . VAL A 1 114 ? 5.242 7.912 -14.599 1.00 89.94 114 VAL A C 1
ATOM 776 O O . VAL A 1 114 ? 5.804 8.066 -15.683 1.00 89.94 114 VAL A O 1
ATOM 779 N N . ARG A 1 115 ? 5.422 8.746 -13.570 1.00 90.50 115 ARG A N 1
ATOM 780 C CA . ARG A 1 115 ? 6.417 9.817 -13.518 1.00 90.50 115 ARG A CA 1
ATOM 781 C C . ARG A 1 115 ? 6.872 10.026 -12.070 1.00 90.50 115 ARG A C 1
ATOM 783 O O . ARG A 1 115 ? 6.012 9.893 -11.190 1.00 90.50 115 ARG A O 1
ATOM 790 N N . PRO A 1 116 ? 8.126 10.465 -11.877 1.00 91.38 116 PRO A N 1
ATOM 791 C CA . PRO A 1 116 ? 8.691 10.748 -10.561 1.00 91.38 1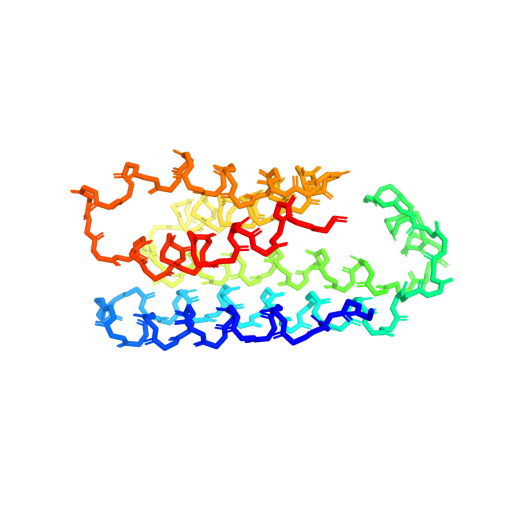16 PRO A CA 1
ATOM 792 C C . PRO A 1 116 ? 7.780 11.684 -9.744 1.00 91.38 116 PRO A C 1
ATOM 794 O O . PRO A 1 116 ? 7.168 12.617 -10.288 1.00 91.38 116 PRO A O 1
ATOM 797 N N . GLY A 1 117 ? 7.587 11.393 -8.459 1.00 91.62 117 GLY A N 1
ATOM 798 C CA . GLY A 1 117 ? 6.785 12.185 -7.517 1.00 91.62 117 GLY A CA 1
ATOM 799 C C . GLY A 1 117 ? 5.274 11.931 -7.532 1.00 91.62 117 GLY A C 1
ATOM 800 O O . GLY A 1 117 ? 4.578 12.261 -6.565 1.00 91.62 117 GLY A O 1
ATOM 801 N N . ARG A 1 118 ? 4.704 11.368 -8.609 1.00 95.31 118 ARG A N 1
ATOM 802 C CA . ARG A 1 118 ? 3.236 11.301 -8.776 1.00 95.31 118 ARG A CA 1
ATOM 803 C C . ARG A 1 118 ? 2.563 10.369 -7.782 1.00 95.31 118 ARG A C 1
ATOM 805 O O . ARG A 1 118 ? 1.497 10.711 -7.256 1.00 95.31 118 ARG A O 1
ATOM 812 N N . ALA A 1 119 ? 3.140 9.194 -7.551 1.00 94.56 119 ALA A N 1
ATOM 813 C CA . ALA A 1 119 ? 2.585 8.216 -6.625 1.00 94.56 119 ALA A CA 1
ATOM 814 C C . ALA A 1 119 ? 2.629 8.752 -5.188 1.00 94.56 119 ALA A C 1
ATOM 816 O O . ALA A 1 119 ? 1.596 8.761 -4.513 1.00 94.56 119 ALA A O 1
ATOM 817 N N . ALA A 1 120 ? 3.773 9.297 -4.758 1.00 94.75 120 ALA A N 1
A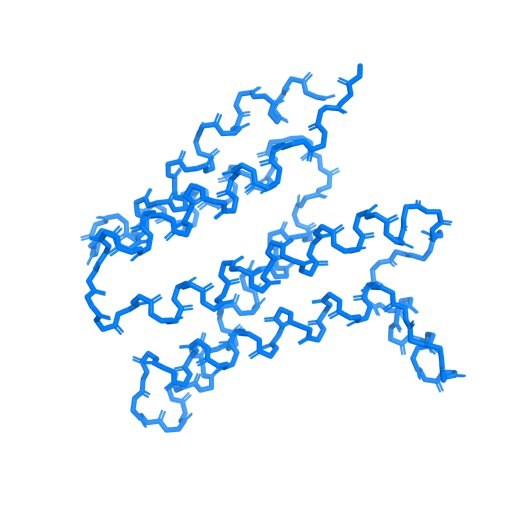TOM 818 C CA . ALA A 1 120 ? 3.946 9.894 -3.436 1.00 94.75 120 ALA A CA 1
ATOM 819 C C . ALA A 1 120 ? 2.991 11.078 -3.204 1.00 94.75 120 ALA A C 1
ATOM 821 O O . ALA A 1 120 ? 2.264 11.100 -2.20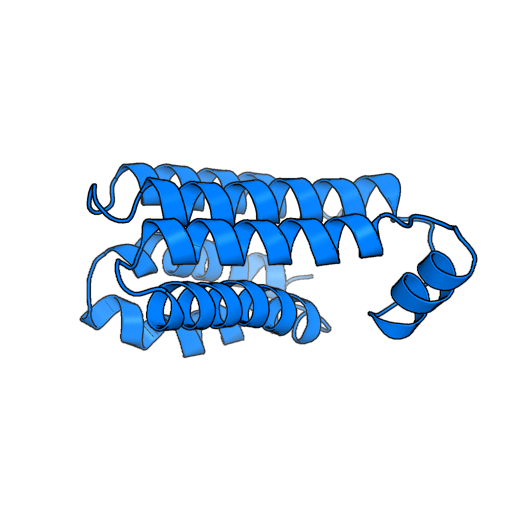9 1.00 94.75 120 ALA A O 1
ATOM 822 N N . GLN A 1 121 ? 2.893 12.019 -4.150 1.00 97.19 121 GLN A N 1
ATOM 823 C CA . GLN A 1 121 ? 1.938 13.132 -4.066 1.00 97.19 121 GLN A CA 1
ATOM 824 C C . GLN A 1 121 ? 0.490 12.643 -3.971 1.00 97.19 121 GLN A C 1
ATOM 826 O O . GLN A 1 121 ? -0.290 13.153 -3.169 1.00 97.19 121 GLN A O 1
ATOM 831 N N . THR A 1 122 ? 0.124 11.635 -4.761 1.00 97.38 122 THR A N 1
ATOM 832 C CA . THR A 1 122 ? -1.235 11.083 -4.757 1.00 97.38 122 THR A CA 1
ATOM 833 C C . THR A 1 122 ? -1.553 10.382 -3.440 1.00 97.38 122 THR A C 1
ATOM 835 O O . THR A 1 122 ? -2.636 10.585 -2.887 1.00 97.38 122 THR A O 1
ATOM 838 N N . ALA A 1 123 ? -0.607 9.613 -2.896 1.00 96.31 123 ALA A N 1
ATOM 839 C CA . ALA A 1 123 ? -0.734 8.989 -1.585 1.00 96.31 123 ALA A CA 1
ATOM 840 C C . ALA A 1 123 ? -0.913 10.042 -0.481 1.00 96.31 123 ALA A C 1
ATOM 842 O O . ALA A 1 123 ? -1.803 9.897 0.356 1.00 96.31 123 ALA A O 1
ATOM 843 N N . LEU A 1 124 ? -0.140 11.133 -0.521 1.00 97.69 124 LEU A N 1
ATOM 844 C CA . LEU A 1 124 ? -0.265 12.240 0.427 1.00 97.69 124 LEU A CA 1
ATOM 845 C C . LEU A 1 124 ? -1.627 12.936 0.318 1.00 97.69 124 LEU A C 1
ATOM 847 O O . LEU A 1 124 ? -2.313 13.126 1.321 1.00 97.69 124 LEU A O 1
ATOM 851 N N . LEU A 1 125 ? -2.059 13.280 -0.894 1.00 97.25 125 LEU A N 1
ATOM 852 C CA . LEU A 1 125 ? -3.333 13.968 -1.116 1.00 97.25 125 LEU A CA 1
ATOM 853 C C . LEU A 1 125 ? -4.528 13.126 -0.654 1.00 97.25 125 LEU A C 1
ATOM 855 O O . LEU A 1 125 ? -5.406 13.629 0.048 1.00 97.25 125 LEU A O 1
ATOM 859 N N . LEU A 1 126 ? -4.561 11.842 -1.019 1.00 95.62 126 LEU A N 1
ATOM 860 C 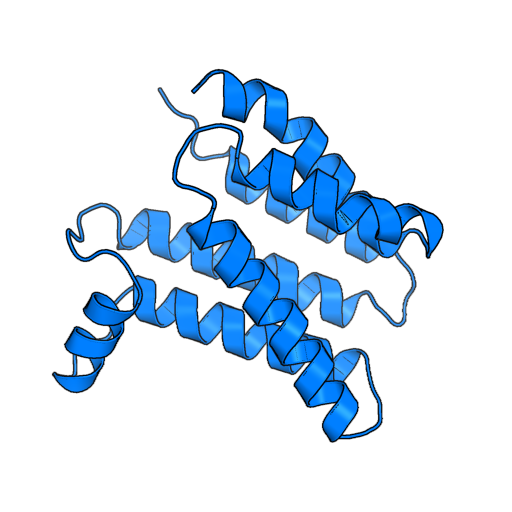CA . LEU A 1 126 ? -5.668 10.950 -0.669 1.00 95.62 126 LEU A CA 1
ATOM 861 C C . LEU A 1 126 ? -5.614 10.482 0.792 1.00 95.62 126 LEU A C 1
ATOM 863 O O . LEU A 1 126 ? -6.659 10.242 1.399 1.00 95.62 126 LEU A O 1
ATOM 867 N N . GLY A 1 127 ? -4.416 10.358 1.366 1.00 94.81 127 GLY A N 1
ATOM 868 C CA . GLY A 1 127 ? -4.203 9.899 2.737 1.00 94.81 127 GLY A CA 1
ATOM 869 C C . GLY A 1 127 ? -4.340 10.994 3.799 1.00 94.81 127 GLY A C 1
ATOM 870 O O . GLY A 1 127 ? -4.674 10.678 4.944 1.00 94.81 127 GLY A O 1
ATOM 871 N N . ALA A 1 128 ? -4.162 12.273 3.447 1.00 95.62 128 ALA A N 1
ATOM 872 C CA . ALA A 1 128 ? -4.200 13.396 4.390 1.00 95.62 128 ALA A CA 1
ATOM 873 C C . ALA A 1 128 ? -5.475 13.465 5.256 1.00 95.62 128 ALA A C 1
ATOM 875 O O . ALA A 1 128 ? -5.342 13.614 6.475 1.00 95.62 128 ALA A O 1
ATOM 876 N N . PRO A 1 129 ? -6.703 13.274 4.726 1.00 95.12 129 PRO A N 1
ATOM 877 C CA . PRO A 1 129 ? -7.906 13.239 5.562 1.00 95.12 129 PRO A CA 1
ATOM 878 C C . PRO A 1 129 ? -7.885 12.124 6.620 1.00 95.12 129 PRO A C 1
ATOM 880 O O . PRO A 1 129 ? -8.559 12.223 7.644 1.00 95.12 129 PRO A O 1
ATOM 883 N N . GLY A 1 130 ? -7.119 11.055 6.386 1.00 92.50 130 GLY A N 1
ATOM 884 C CA . GLY A 1 130 ? -6.926 9.958 7.330 1.00 92.50 130 GLY A CA 1
ATOM 885 C C . GLY A 1 130 ? -6.192 10.377 8.604 1.00 92.50 130 GLY A C 1
ATOM 886 O O . GLY A 1 130 ? -6.503 9.841 9.666 1.00 92.50 130 GLY A O 1
ATOM 887 N N . LEU A 1 131 ? -5.304 11.376 8.535 1.00 94.12 131 LEU A N 1
ATOM 888 C CA . LEU A 1 131 ? -4.575 11.898 9.700 1.00 94.12 131 LEU A CA 1
ATOM 889 C C . LEU A 1 131 ? -5.513 12.534 10.734 1.00 94.12 131 LEU A C 1
ATOM 891 O O . LEU A 1 131 ? -5.258 12.456 11.932 1.00 94.12 131 LEU A O 1
ATOM 895 N N . LEU A 1 132 ? -6.637 13.097 10.283 1.00 94.25 132 LEU A N 1
ATOM 896 C CA . LEU A 1 132 ? -7.669 13.663 11.159 1.00 94.25 132 LEU A CA 1
ATOM 897 C C . LEU A 1 132 ? -8.514 12.584 11.852 1.00 94.25 132 LEU A C 1
ATOM 899 O O . LEU A 1 132 ? -9.187 12.865 12.839 1.00 94.25 132 LEU A O 1
ATOM 903 N N . ARG A 1 133 ? -8.512 11.352 11.327 1.00 89.00 133 ARG A N 1
ATOM 904 C CA . ARG A 1 133 ? -9.310 10.226 11.841 1.00 89.00 133 ARG A CA 1
ATOM 905 C C . ARG A 1 133 ? -8.540 9.335 12.809 1.00 89.00 133 ARG A C 1
ATOM 907 O O . ARG A 1 133 ? -9.155 8.518 13.490 1.00 89.00 133 ARG A O 1
ATOM 914 N N . GLY A 1 134 ? -7.216 9.466 12.862 1.00 88.31 134 GLY A N 1
ATOM 915 C CA . GLY A 1 134 ? -6.373 8.732 13.794 1.00 88.31 134 GLY A CA 1
ATOM 916 C C . GLY A 1 134 ? -4.971 8.433 13.258 1.00 88.31 134 GLY A C 1
ATOM 917 O O . GLY A 1 134 ? -4.631 8.776 12.125 1.00 88.31 134 GLY A O 1
ATOM 918 N N . PRO A 1 135 ? -4.147 7.739 14.060 1.00 90.00 135 PRO A N 1
ATOM 919 C CA . PRO A 1 135 ? -2.721 7.565 13.782 1.00 90.00 135 PRO A CA 1
ATOM 920 C C . PRO A 1 135 ? -2.414 6.558 12.666 1.00 90.00 135 PRO A C 1
ATOM 922 O O . PRO A 1 135 ? -1.276 6.486 12.217 1.00 90.00 135 PRO A O 1
ATOM 925 N N . LEU A 1 136 ? -3.396 5.778 12.199 1.00 90.94 136 LEU A N 1
ATOM 926 C CA . LEU A 1 136 ? -3.166 4.711 11.216 1.00 90.94 136 LEU A CA 1
ATOM 927 C C . LEU A 1 136 ? -2.584 5.237 9.893 1.00 90.94 136 LEU A C 1
ATOM 929 O O . LEU A 1 136 ? -1.759 4.571 9.277 1.00 90.94 136 LEU A O 1
ATOM 933 N N . ALA A 1 137 ? -2.986 6.440 9.475 1.00 94.19 137 ALA A N 1
ATOM 934 C CA . ALA A 1 137 ? -2.465 7.066 8.265 1.00 94.19 137 ALA A CA 1
ATOM 935 C C . ALA A 1 137 ? -1.066 7.678 8.460 1.00 94.19 137 ALA A C 1
ATOM 937 O O . ALA A 1 137 ? -0.385 7.934 7.476 1.00 94.19 137 ALA A O 1
ATOM 938 N N . ALA A 1 138 ? -0.606 7.901 9.696 1.00 95.12 138 ALA A N 1
ATOM 939 C CA . ALA A 1 138 ? 0.627 8.646 9.956 1.00 95.12 138 ALA A CA 1
ATOM 940 C C . ALA A 1 138 ? 1.871 7.956 9.382 1.00 95.12 138 ALA A C 1
ATOM 942 O O . ALA A 1 138 ? 2.701 8.618 8.769 1.00 95.12 138 ALA A O 1
ATOM 943 N N . ALA A 1 139 ? 1.975 6.633 9.529 1.00 96.00 139 ALA A N 1
ATOM 944 C CA . ALA A 1 139 ? 3.113 5.868 9.026 1.00 96.00 139 ALA A CA 1
ATOM 945 C C . ALA A 1 139 ? 3.241 5.903 7.486 1.00 96.00 139 ALA A C 1
ATOM 947 O O . ALA A 1 139 ? 4.291 6.333 7.007 1.00 96.00 139 ALA A O 1
ATOM 948 N N . PRO A 1 140 ? 2.212 5.538 6.688 1.00 95.75 140 PRO A N 1
ATOM 949 C CA . PRO A 1 140 ? 2.300 5.640 5.229 1.00 95.75 140 PRO A CA 1
ATOM 950 C C . PRO A 1 140 ? 2.436 7.086 4.735 1.00 95.75 140 PRO A C 1
ATOM 952 O O . PRO A 1 140 ? 3.168 7.327 3.782 1.00 95.75 140 PRO A O 1
ATOM 955 N N . MET A 1 141 ? 1.802 8.057 5.401 1.00 96.75 141 MET A N 1
ATOM 956 C CA . MET A 1 141 ? 1.940 9.478 5.056 1.00 96.75 141 MET A CA 1
ATOM 957 C C . MET A 1 141 ? 3.359 9.997 5.307 1.00 96.75 141 MET A C 1
ATOM 959 O O . MET A 1 141 ? 3.917 10.688 4.462 1.00 96.75 141 MET A O 1
ATOM 963 N N . GLY A 1 142 ? 3.956 9.648 6.448 1.00 96.38 142 GLY A N 1
ATOM 964 C CA . GLY A 1 142 ? 5.332 10.012 6.774 1.00 96.38 142 GLY A CA 1
ATOM 965 C C . GLY A 1 142 ? 6.334 9.363 5.824 1.00 96.38 142 GLY A C 1
ATOM 966 O O . GLY A 1 142 ? 7.242 10.035 5.351 1.00 96.38 142 GLY A O 1
ATOM 967 N N . ALA A 1 143 ? 6.131 8.088 5.485 1.00 95.69 143 ALA A N 1
ATOM 968 C CA . ALA A 1 143 ? 6.983 7.380 4.538 1.00 95.69 143 ALA A CA 1
ATOM 969 C C . ALA A 1 143 ? 6.901 7.985 3.123 1.00 95.69 143 ALA A C 1
ATOM 971 O O . ALA A 1 143 ? 7.934 8.221 2.505 1.00 95.69 143 ALA A O 1
ATOM 972 N N . ALA A 1 144 ? 5.696 8.318 2.643 1.00 95.38 144 ALA A N 1
ATOM 973 C CA . ALA A 1 144 ? 5.511 8.998 1.360 1.00 95.38 144 ALA A CA 1
ATOM 974 C C . ALA A 1 144 ? 6.124 10.410 1.353 1.00 95.38 144 ALA A C 1
ATOM 976 O O . ALA A 1 144 ? 6.765 10.793 0.382 1.00 95.38 144 ALA A O 1
ATOM 977 N N . ALA A 1 145 ? 5.969 11.178 2.437 1.00 96.38 145 ALA A N 1
ATOM 978 C CA . ALA A 1 145 ? 6.568 12.507 2.557 1.00 96.38 145 ALA A CA 1
ATOM 979 C C . ALA A 1 145 ? 8.102 12.459 2.608 1.00 96.38 145 ALA A C 1
ATOM 981 O O . ALA A 1 145 ? 8.750 13.339 2.050 1.00 96.38 145 ALA A O 1
ATOM 982 N N . ALA A 1 146 ? 8.670 11.444 3.265 1.00 95.00 146 ALA A N 1
ATOM 983 C CA . ALA A 1 146 ? 10.113 11.250 3.351 1.00 95.00 146 ALA A CA 1
ATOM 984 C C . ALA A 1 146 ? 10.725 10.828 2.009 1.00 95.00 146 ALA A C 1
ATOM 986 O O . ALA A 1 146 ? 11.812 11.287 1.685 1.00 95.00 146 ALA A O 1
ATOM 987 N N . ALA A 1 147 ? 10.025 9.996 1.232 1.00 91.62 147 ALA A N 1
ATOM 988 C CA . ALA A 1 147 ? 10.488 9.543 -0.080 1.00 91.62 147 ALA A CA 1
ATOM 989 C C . ALA A 1 147 ? 10.301 10.593 -1.189 1.00 91.62 147 ALA A C 1
ATOM 991 O O . ALA A 1 147 ? 11.014 10.562 -2.184 1.00 91.62 147 ALA A O 1
ATOM 992 N N . LEU A 1 148 ? 9.358 11.530 -1.029 1.00 93.81 148 LEU A N 1
ATOM 993 C CA . LEU A 1 148 ? 8.973 12.474 -2.083 1.00 93.81 148 LEU A CA 1
ATOM 994 C C . LEU A 1 148 ? 10.128 13.331 -2.648 1.00 93.81 148 LEU A C 1
ATOM 996 O O . LEU A 1 148 ? 10.144 13.522 -3.859 1.00 93.81 148 LEU A O 1
ATOM 1000 N N . PRO A 1 149 ? 11.062 13.893 -1.854 1.00 93.06 149 PRO A N 1
ATOM 1001 C CA . PRO A 1 149 ? 12.156 14.691 -2.409 1.00 93.06 149 PRO A CA 1
ATOM 1002 C C . PRO A 1 149 ? 13.088 13.876 -3.308 1.00 93.06 149 PRO A C 1
ATOM 1004 O O . PRO A 1 149 ? 13.454 14.357 -4.377 1.00 93.06 149 PRO A O 1
ATOM 1007 N N . ASP A 1 150 ? 13.424 12.654 -2.887 1.00 89.81 150 ASP A N 1
ATOM 1008 C CA . ASP A 1 150 ? 14.281 11.746 -3.652 1.00 89.81 150 ASP A CA 1
ATOM 1009 C C . ASP A 1 150 ? 13.553 11.270 -4.919 1.00 89.81 150 ASP A C 1
ATOM 1011 O O . ASP A 1 150 ? 14.107 11.351 -6.010 1.00 89.81 150 ASP A O 1
ATOM 1015 N N . ASP A 1 151 ? 12.271 10.909 -4.794 1.00 89.44 151 ASP A N 1
ATOM 1016 C CA . ASP A 1 151 ? 11.378 10.539 -5.904 1.00 89.44 151 ASP A CA 1
ATOM 1017 C C . ASP A 1 151 ? 11.103 11.706 -6.872 1.00 89.44 151 ASP A C 1
ATOM 1019 O O . ASP A 1 151 ? 10.682 11.490 -7.992 1.00 89.44 151 ASP A O 1
ATOM 1023 N N . LEU A 1 152 ? 11.314 12.970 -6.492 1.00 91.56 152 LEU A N 1
ATOM 1024 C CA . LEU A 1 152 ? 11.226 14.110 -7.423 1.00 91.56 152 LEU A CA 1
ATOM 1025 C C . LEU A 1 152 ? 12.554 14.419 -8.124 1.00 91.56 152 LEU A C 1
ATOM 1027 O O . LEU A 1 152 ? 12.558 15.182 -9.094 1.00 91.56 152 LEU A O 1
ATOM 1031 N N . ALA A 1 153 ? 13.664 13.912 -7.591 1.00 88.56 153 ALA A N 1
ATOM 1032 C CA . ALA A 1 153 ? 15.009 14.145 -8.107 1.00 88.56 153 ALA A CA 1
ATOM 1033 C C . ALA A 1 153 ? 15.455 13.084 -9.130 1.00 88.56 153 ALA A C 1
ATOM 1035 O O . ALA A 1 153 ? 16.483 13.282 -9.784 1.00 88.56 153 ALA A O 1
ATOM 1036 N N . GLU A 1 154 ? 14.702 11.989 -9.245 1.00 81.38 154 GLU A N 1
ATOM 1037 C CA . GLU A 1 154 ? 14.850 10.931 -10.254 1.00 81.38 154 GLU A CA 1
ATOM 1038 C C . GLU A 1 154 ? 14.348 11.367 -11.642 1.00 81.38 154 GLU A C 1
ATOM 1040 O O . GLU A 1 154 ? 15.039 11.046 -12.640 1.00 81.38 154 GLU A O 1
#